Protein AF-A0AAF0R0F3-F1 (afdb_monomer_lite)

Foldseek 3Di:
DLVCCVVPVLVVVQVVCVVVVNHDDPVCVVVVVSVVVCVCPPLVNVLPDCCQQPNADPVGHHNNVVRDPSDDPD

Organism: Solanum verrucosum (NCBI:txid315347)

Sequence (74 aa):
MYEEIKEKPKNQLKPLAEFLECPLSIEEENCGVVDEILRICSFENLSNLKVNTNGKLCTGEGNKMFFRKGEIGD

Radius of gyration: 14.95 Å; chains: 1; bounding box: 35×26×32 Å

Secondary structure (DSSP, 8-state):
-HHHHHH-HHHHHHHHHHHTT-PPPHHHHHTTHHHHHHHHTSHHHHHHSHHHHH-B-TTS-BGGGG-S---S--

InterPro domains:
  IPR000863 Sulfotransferase domain [PF00685] (1-74)
  IPR027417 P-loop containing nucleoside triphosphate hydrolase [G3DSA:3.40.50.300] (1-74)
  IPR027417 P-loop containing nucleoside triphosphate hydrolase [SSF52540] (2-74)

pLDDT: mean 95.16, std 2.49, range [83.19, 97.88]

Structure (mmCIF, N/CA/C/O backbone):
data_AF-A0AAF0R0F3-F1
#
_entry.id   AF-A0AAF0R0F3-F1
#
loop_
_atom_site.group_PDB
_atom_site.id
_atom_site.type_symbol
_atom_site.label_atom_id
_atom_site.label_alt_id
_atom_site.label_comp_id
_atom_site.label_asym_id
_atom_site.label_entity_id
_atom_site.label_seq_id
_atom_site.pdbx_PDB_ins_code
_atom_site.Cartn_x
_atom_site.Cartn_y
_atom_site.Cartn_z
_atom_site.occupancy
_atom_site.B_iso_or_equiv
_atom_site.auth_seq_id
_atom_site.auth_comp_id
_atom_site.auth_asym_id
_atom_site.auth_atom_id
_atom_site.pdbx_PDB_model_num
ATOM 1 N N . MET A 1 1 ? 2.083 -15.196 2.754 1.00 85.25 1 MET A N 1
ATOM 2 C CA . MET A 1 1 ? 2.409 -15.270 1.302 1.00 85.25 1 MET A CA 1
ATOM 3 C C . MET A 1 1 ? 2.246 -13.887 0.664 1.00 85.25 1 MET A C 1
ATOM 5 O O . MET A 1 1 ? 1.635 -13.034 1.298 1.00 85.25 1 MET A O 1
ATOM 9 N N . TYR A 1 2 ? 2.761 -13.627 -0.545 1.00 92.06 2 TYR A N 1
ATOM 10 C CA . TYR A 1 2 ? 2.540 -12.326 -1.215 1.00 92.06 2 TYR A CA 1
ATOM 11 C C . TYR A 1 2 ? 1.049 -12.095 -1.511 1.00 92.06 2 TYR A C 1
ATOM 13 O O . TYR A 1 2 ? 0.519 -10.999 -1.348 1.00 92.06 2 TYR A O 1
ATOM 21 N N . GLU A 1 3 ? 0.365 -13.166 -1.881 1.00 94.44 3 GLU A N 1
ATOM 22 C CA . GLU A 1 3 ? -1.042 -13.238 -2.240 1.00 94.44 3 GLU A CA 1
ATOM 23 C C . GLU A 1 3 ? -1.929 -12.788 -1.082 1.00 94.44 3 GLU A C 1
ATOM 25 O O . GLU A 1 3 ? -2.812 -11.966 -1.278 1.00 94.44 3 GLU A O 1
ATOM 30 N N . GLU A 1 4 ? -1.641 -13.234 0.142 1.00 92.94 4 GLU A N 1
ATOM 31 C CA . GLU A 1 4 ? -2.389 -12.831 1.340 1.00 92.94 4 GLU A CA 1
ATOM 32 C C . GLU A 1 4 ? -2.215 -11.342 1.659 1.00 92.94 4 GLU A C 1
ATOM 34 O O . GLU A 1 4 ? -3.165 -10.685 2.083 1.00 92.94 4 GLU A O 1
ATOM 39 N N . ILE A 1 5 ? -1.014 -10.798 1.432 1.00 93.25 5 ILE A N 1
ATOM 40 C CA . ILE A 1 5 ? -0.740 -9.364 1.590 1.00 93.25 5 ILE A CA 1
ATOM 41 C C . ILE A 1 5 ? -1.515 -8.570 0.540 1.00 93.25 5 ILE A C 1
ATOM 43 O O . ILE A 1 5 ? -2.067 -7.518 0.852 1.00 93.25 5 ILE A O 1
ATOM 47 N N . LYS A 1 6 ? -1.596 -9.076 -0.694 1.00 92.88 6 LYS A N 1
ATOM 48 C CA . LYS A 1 6 ? -2.315 -8.404 -1.777 1.00 92.88 6 LYS A CA 1
ATOM 49 C C . LYS A 1 6 ? -3.840 -8.534 -1.653 1.00 92.88 6 LYS A C 1
ATOM 51 O O . LYS A 1 6 ? -4.540 -7.582 -1.979 1.00 92.88 6 LYS A O 1
ATOM 56 N N . GLU A 1 7 ? -4.353 -9.656 -1.152 1.00 94.00 7 GLU A N 1
ATOM 57 C CA . GLU A 1 7 ? -5.789 -9.901 -0.956 1.00 94.00 7 GLU A CA 1
ATOM 58 C C . GLU A 1 7 ? -6.329 -9.205 0.303 1.00 94.00 7 GLU A C 1
ATOM 60 O O . GLU A 1 7 ? -7.413 -8.623 0.278 1.00 94.00 7 GLU A O 1
ATOM 65 N N . LYS A 1 8 ? -5.583 -9.247 1.417 1.00 94.31 8 LYS A N 1
ATOM 66 C CA . LYS A 1 8 ? -6.023 -8.736 2.729 1.00 94.31 8 LYS A CA 1
ATOM 67 C C . LYS A 1 8 ? -4.971 -7.826 3.376 1.00 94.31 8 LYS A C 1
ATOM 69 O O . LYS A 1 8 ? -4.537 -8.094 4.500 1.00 94.31 8 LYS A O 1
ATOM 74 N N . PRO A 1 9 ? -4.593 -6.709 2.731 1.00 93.88 9 PRO A N 1
ATOM 75 C CA . PRO A 1 9 ? -3.496 -5.859 3.191 1.00 93.88 9 PRO A CA 1
ATOM 76 C C . PRO A 1 9 ? -3.717 -5.274 4.594 1.00 93.88 9 PRO A C 1
ATOM 78 O O . PRO A 1 9 ? -2.785 -5.241 5.392 1.00 93.88 9 PRO A O 1
ATOM 81 N N . LYS A 1 10 ? -4.953 -4.891 4.952 1.00 92.94 10 LYS A N 1
ATOM 82 C CA . LYS A 1 10 ? -5.282 -4.390 6.305 1.00 92.94 10 LYS A CA 1
ATOM 83 C C . LYS A 1 10 ? -4.982 -5.414 7.402 1.00 92.94 10 LYS A C 1
ATOM 85 O O . LYS A 1 10 ? -4.473 -5.047 8.457 1.00 92.94 10 LYS A O 1
ATOM 90 N N . ASN A 1 11 ? -5.266 -6.689 7.135 1.00 93.31 11 ASN A N 1
ATOM 91 C CA . ASN A 1 11 ? -5.068 -7.772 8.099 1.00 93.31 11 ASN A CA 1
ATOM 92 C C . ASN A 1 11 ? -3.584 -8.102 8.292 1.00 93.31 11 ASN A C 1
ATOM 94 O O . ASN A 1 11 ? -3.232 -8.681 9.311 1.00 93.31 11 ASN A O 1
ATOM 98 N N . GLN A 1 12 ? -2.733 -7.737 7.329 1.00 94.69 12 GLN A N 1
ATOM 99 C CA . GLN A 1 12 ? -1.283 -7.912 7.419 1.00 94.69 12 GLN A CA 1
ATOM 100 C C . GLN A 1 12 ? -0.584 -6.672 7.989 1.00 94.69 12 GLN A C 1
ATOM 102 O O . GLN A 1 12 ? 0.434 -6.799 8.662 1.00 94.69 12 GLN A O 1
ATOM 107 N N . LEU A 1 13 ? -1.139 -5.474 7.765 1.00 94.94 13 LEU A N 1
ATOM 108 C CA . LEU A 1 13 ? -0.532 -4.225 8.220 1.00 94.94 13 LEU A CA 1
ATOM 109 C C . LEU A 1 13 ? -0.525 -4.095 9.748 1.00 94.94 13 LEU A C 1
ATOM 111 O O . LEU A 1 13 ? 0.497 -3.709 10.304 1.00 94.94 13 LEU A O 1
ATOM 115 N N . LYS A 1 14 ? -1.629 -4.424 10.434 1.00 92.94 14 LYS A N 1
ATOM 116 C CA . LYS A 1 14 ? -1.695 -4.269 11.899 1.00 92.94 14 LYS A CA 1
ATOM 117 C C . LYS A 1 14 ? -0.706 -5.180 12.643 1.00 92.94 14 LYS A C 1
ATOM 119 O O . LYS A 1 14 ? 0.074 -4.646 13.426 1.00 92.94 14 LYS A O 1
ATOM 124 N N . PRO A 1 15 ? -0.629 -6.498 12.354 1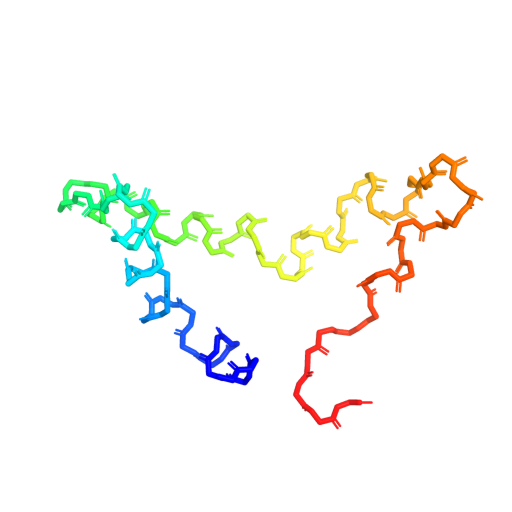.00 94.88 15 PRO A N 1
ATOM 125 C CA . PRO A 1 15 ? 0.380 -7.354 12.978 1.00 94.88 15 PRO A CA 1
ATOM 126 C C . PRO A 1 15 ? 1.813 -6.927 12.645 1.00 94.88 15 PRO A C 1
ATOM 128 O O . PRO A 1 15 ? 2.704 -7.064 13.477 1.00 94.88 15 PRO A O 1
ATOM 131 N N . LEU A 1 16 ? 2.053 -6.389 11.442 1.00 95.69 16 LEU A N 1
ATOM 132 C CA . LEU A 1 16 ? 3.366 -5.859 11.069 1.00 95.69 16 LEU A CA 1
ATOM 133 C C . LEU A 1 16 ? 3.734 -4.621 11.899 1.00 95.69 16 LEU A C 1
ATOM 135 O O . LEU A 1 16 ? 4.873 -4.496 12.336 1.00 95.69 16 LEU A O 1
ATOM 139 N N . ALA A 1 17 ? 2.777 -3.724 12.127 1.00 96.50 17 ALA A N 1
ATOM 140 C CA . ALA A 1 17 ? 2.960 -2.541 12.957 1.00 96.50 17 ALA A CA 1
ATOM 141 C C . ALA A 1 17 ? 3.257 -2.925 14.420 1.00 96.50 17 ALA A C 1
ATOM 143 O O . ALA A 1 17 ? 4.200 -2.406 15.013 1.00 96.50 17 ALA A O 1
ATOM 144 N N . GLU A 1 18 ? 2.527 -3.903 14.966 1.00 96.06 18 GLU A N 1
ATOM 145 C CA . GLU A 1 18 ? 2.795 -4.481 16.292 1.00 96.06 18 GLU A CA 1
ATOM 146 C C . GLU A 1 18 ? 4.186 -5.123 16.375 1.00 96.06 18 GLU A C 1
ATOM 148 O O . GLU A 1 18 ? 4.919 -4.883 17.332 1.00 96.06 18 GLU A O 1
ATOM 153 N N . PHE A 1 19 ? 4.580 -5.895 15.358 1.00 96.81 19 PHE A N 1
ATOM 154 C CA . PHE A 1 19 ? 5.897 -6.533 15.291 1.00 96.81 19 PHE A CA 1
ATOM 155 C C . PHE A 1 19 ? 7.051 -5.520 15.277 1.00 96.81 19 PHE A C 1
ATOM 157 O O . PHE A 1 19 ? 8.117 -5.790 15.823 1.00 96.81 19 PHE A O 1
ATOM 164 N N . LEU A 1 20 ? 6.839 -4.352 14.669 1.00 97.12 20 LEU A N 1
ATOM 165 C CA . LEU A 1 20 ? 7.801 -3.249 14.637 1.00 97.12 20 LEU A CA 1
ATOM 166 C C . LEU A 1 20 ? 7.747 -2.360 15.893 1.00 97.12 20 LEU A C 1
ATOM 168 O O . LEU A 1 20 ? 8.336 -1.281 15.888 1.00 97.12 20 LEU A O 1
ATOM 172 N N . GLU A 1 21 ? 7.026 -2.774 16.942 1.00 97.12 21 GLU A N 1
ATOM 173 C CA . GLU A 1 21 ? 6.797 -1.996 18.170 1.00 97.12 21 GLU A CA 1
ATOM 174 C C . GLU A 1 21 ? 6.167 -0.612 17.903 1.00 97.12 21 GLU A C 1
ATOM 176 O O . GLU A 1 21 ? 6.328 0.330 18.677 1.00 97.12 21 GLU A O 1
ATOM 181 N N . CYS A 1 22 ? 5.410 -0.497 16.807 1.00 96.31 22 CYS A N 1
ATOM 182 C CA . CYS A 1 22 ? 4.704 0.710 16.376 1.00 96.31 22 CYS A CA 1
ATOM 183 C C . CYS A 1 22 ? 3.203 0.425 16.176 1.00 96.31 22 CYS A C 1
ATOM 185 O O . CYS A 1 22 ? 2.695 0.606 15.067 1.00 96.31 22 CYS A O 1
ATOM 187 N N . PRO A 1 23 ? 2.481 -0.076 17.197 1.00 96.00 23 PRO A N 1
ATOM 188 C CA . PRO A 1 23 ? 1.070 -0.416 17.058 1.00 96.00 23 PRO A CA 1
ATOM 189 C C . PRO A 1 23 ? 0.235 0.822 16.715 1.00 96.00 23 PRO A C 1
ATOM 191 O O . PRO A 1 23 ? 0.460 1.905 17.252 1.00 96.00 23 PRO A O 1
ATOM 194 N N . LEU A 1 24 ? -0.756 0.638 15.844 1.00 94.81 24 LEU A N 1
ATOM 195 C CA . LEU A 1 24 ? -1.707 1.691 15.494 1.00 94.81 24 LEU A CA 1
ATOM 196 C C . LEU A 1 24 ? -2.720 1.877 16.627 1.00 94.81 24 LEU A C 1
ATOM 198 O O . LEU A 1 24 ? -3.317 0.912 17.107 1.00 94.81 24 LEU A O 1
ATOM 202 N N . SER A 1 25 ? -2.916 3.122 17.048 1.00 96.25 25 SER A N 1
ATOM 203 C CA . SER A 1 25 ? -3.925 3.491 18.042 1.00 96.25 25 SER A CA 1
ATOM 204 C C . SER A 1 25 ? -5.341 3.458 17.463 1.00 96.25 25 SER A C 1
ATOM 206 O O . SER A 1 25 ? -5.557 3.569 16.254 1.00 96.25 25 SER A O 1
ATOM 208 N N . ILE A 1 26 ? -6.338 3.356 18.345 1.00 96.00 26 ILE A N 1
ATOM 209 C CA . ILE A 1 26 ? -7.756 3.390 17.957 1.00 96.00 26 ILE A CA 1
ATOM 210 C C . ILE A 1 26 ? -8.087 4.725 17.280 1.00 96.00 26 ILE A C 1
ATOM 212 O O . ILE A 1 26 ? -8.844 4.767 16.311 1.00 96.00 26 ILE A O 1
ATOM 216 N N . GLU A 1 27 ? -7.508 5.820 17.765 1.00 97.62 27 GLU A N 1
ATOM 217 C CA . GLU A 1 27 ? -7.661 7.149 17.190 1.00 97.62 27 GLU A CA 1
ATOM 218 C C . GLU A 1 27 ? -7.104 7.208 15.763 1.00 97.62 27 GLU A C 1
ATOM 220 O O . GLU A 1 27 ? -7.794 7.701 14.872 1.00 97.62 27 GLU A O 1
ATOM 225 N N . GLU A 1 28 ? -5.906 6.670 15.515 1.00 96.62 28 GLU A N 1
ATOM 226 C CA . GLU A 1 28 ? -5.307 6.613 14.173 1.00 96.62 28 GLU A CA 1
ATOM 227 C C . GLU A 1 28 ? -6.133 5.752 13.215 1.00 96.62 28 GLU A C 1
ATOM 229 O O . GLU A 1 28 ? -6.354 6.133 12.062 1.00 96.62 28 GLU A O 1
ATOM 234 N N . GLU A 1 29 ? -6.635 4.613 13.692 1.00 93.88 29 GLU A N 1
ATOM 235 C CA . GLU A 1 29 ? -7.534 3.768 12.912 1.00 93.88 29 GLU A CA 1
ATOM 236 C C . GLU A 1 29 ? -8.824 4.504 12.539 1.00 93.88 29 GLU A C 1
ATOM 238 O O . GLU A 1 29 ? -9.216 4.501 11.370 1.00 93.88 29 GLU A O 1
ATOM 243 N N . ASN A 1 30 ? -9.446 5.189 13.501 1.00 96.06 30 ASN A N 1
ATOM 244 C 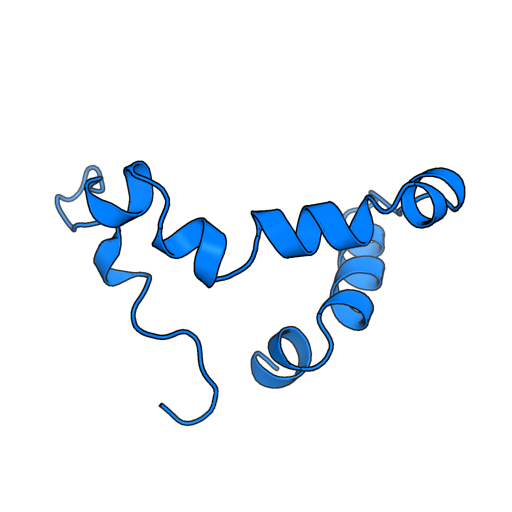CA . ASN A 1 30 ? -10.653 5.984 13.277 1.00 96.06 30 ASN A CA 1
ATOM 245 C C . ASN A 1 30 ? -10.400 7.188 12.358 1.00 96.06 30 ASN A C 1
ATOM 247 O O . ASN A 1 30 ? -11.294 7.590 11.615 1.00 96.06 30 ASN A O 1
ATOM 251 N N . CYS A 1 31 ? -9.186 7.745 12.371 1.00 97.62 31 CYS A N 1
ATOM 252 C CA . CYS A 1 31 ? -8.758 8.795 11.445 1.00 97.62 31 CYS A CA 1
ATOM 253 C C . CYS A 1 31 ? -8.418 8.264 10.041 1.00 97.62 31 CYS A C 1
ATOM 255 O O . CYS A 1 31 ? -8.123 9.060 9.151 1.00 97.62 31 CYS A O 1
ATOM 257 N N . GLY A 1 32 ? -8.451 6.946 9.818 1.00 96.38 32 GLY A N 1
ATOM 258 C CA . GLY A 1 32 ? -8.175 6.342 8.515 1.00 96.38 32 GLY A CA 1
ATOM 259 C C . GLY A 1 32 ? -6.688 6.222 8.169 1.00 96.38 32 GLY A C 1
ATOM 260 O O . GLY A 1 32 ? -6.352 6.025 7.002 1.00 96.38 32 GLY A O 1
ATOM 261 N N . VAL A 1 33 ? -5.783 6.290 9.153 1.00 96.81 33 VAL A N 1
ATOM 262 C CA . VAL A 1 33 ? -4.325 6.184 8.931 1.00 96.81 33 VAL A CA 1
ATOM 263 C C . VAL A 1 33 ? -3.952 4.865 8.246 1.00 96.81 33 VAL A C 1
ATOM 265 O O . VAL A 1 33 ? -3.114 4.845 7.347 1.00 96.81 33 VAL A O 1
ATOM 268 N N . VAL A 1 34 ? -4.624 3.763 8.602 1.00 95.81 34 VAL A N 1
ATOM 269 C CA . VAL A 1 34 ? -4.472 2.453 7.937 1.00 95.81 34 VAL A CA 1
ATOM 270 C C . VAL A 1 34 ? -4.703 2.570 6.432 1.00 95.81 34 VAL A C 1
ATOM 272 O O . VAL A 1 34 ? -3.897 2.094 5.635 1.00 95.81 34 VAL A O 1
ATOM 275 N N . ASP A 1 35 ? -5.810 3.196 6.039 1.00 96.25 35 ASP A N 1
ATOM 276 C CA . ASP A 1 35 ? -6.183 3.363 4.636 1.00 96.25 35 ASP A CA 1
ATOM 277 C C . ASP A 1 35 ? -5.198 4.268 3.897 1.00 96.25 35 ASP A C 1
ATOM 279 O O . ASP A 1 35 ? -4.839 3.995 2.749 1.00 96.25 35 ASP A O 1
ATOM 283 N N . GLU A 1 36 ? -4.695 5.304 4.566 1.00 97.81 36 GLU A N 1
ATOM 284 C CA . GLU A 1 36 ? -3.666 6.170 4.007 1.00 97.81 36 GLU A CA 1
ATOM 285 C C . GLU A 1 36 ? -2.342 5.432 3.774 1.00 97.81 36 GLU A C 1
ATOM 287 O O . GLU A 1 36 ? -1.791 5.539 2.676 1.00 97.81 36 GLU A O 1
ATOM 292 N N . ILE A 1 37 ? -1.868 4.635 4.738 1.00 97.06 37 ILE A N 1
ATOM 293 C CA . ILE A 1 37 ? -0.658 3.813 4.580 1.00 97.06 37 ILE A CA 1
ATOM 294 C C . ILE A 1 37 ? -0.815 2.873 3.383 1.00 97.06 37 ILE A C 1
ATOM 296 O O . ILE A 1 37 ? 0.065 2.799 2.523 1.00 97.06 37 ILE A O 1
ATOM 300 N N . LEU A 1 38 ? -1.952 2.181 3.283 1.00 96.75 38 LEU A N 1
ATOM 301 C CA . LEU A 1 38 ? -2.213 1.282 2.160 1.00 96.75 38 LEU A CA 1
ATOM 302 C C . LEU A 1 38 ? -2.245 2.019 0.821 1.00 96.75 38 LEU A C 1
ATOM 304 O O . LEU A 1 38 ? -1.723 1.506 -0.168 1.00 96.75 38 LEU A O 1
ATOM 308 N N . ARG A 1 39 ? -2.801 3.232 0.785 1.00 97.50 39 ARG A N 1
ATOM 309 C CA . ARG A 1 39 ? -2.821 4.077 -0.411 1.00 97.50 39 ARG A CA 1
ATOM 310 C C . ARG A 1 39 ? -1.407 4.467 -0.843 1.00 97.50 39 ARG A C 1
ATOM 312 O O . ARG A 1 39 ? -1.061 4.260 -2.007 1.00 97.50 39 ARG A O 1
ATOM 319 N N . ILE A 1 40 ? -0.583 5.001 0.062 1.00 97.62 40 ILE A N 1
ATOM 320 C CA . ILE A 1 40 ? 0.773 5.479 -0.272 1.00 97.62 40 ILE A CA 1
ATOM 321 C C . ILE A 1 40 ? 1.739 4.327 -0.587 1.00 97.62 40 ILE A C 1
ATOM 323 O O . ILE A 1 40 ? 2.613 4.479 -1.440 1.00 97.62 40 ILE A O 1
ATOM 327 N N . CYS A 1 41 ? 1.558 3.165 0.040 1.00 96.25 41 CYS A N 1
ATOM 328 C CA . CYS A 1 41 ? 2.381 1.976 -0.190 1.00 96.25 41 CYS A CA 1
ATOM 329 C C . CYS A 1 41 ? 1.829 1.061 -1.293 1.00 96.25 41 CYS A C 1
ATOM 331 O O . CYS A 1 41 ? 2.415 0.015 -1.574 1.00 96.25 41 CYS A O 1
ATOM 333 N N . SER A 1 42 ? 0.706 1.420 -1.922 1.00 96.19 42 SER A N 1
ATOM 334 C CA . SER A 1 42 ? 0.122 0.620 -2.998 1.00 96.19 42 SER A CA 1
ATOM 335 C C . SER A 1 42 ? 1.073 0.510 -4.192 1.00 96.19 42 SER A C 1
ATOM 337 O O . SER A 1 42 ? 1.824 1.435 -4.509 1.00 96.19 42 SER A O 1
ATOM 339 N N . PHE A 1 43 ? 1.007 -0.623 -4.898 1.00 95.94 43 PHE A N 1
ATOM 340 C CA . PHE A 1 43 ? 1.784 -0.825 -6.123 1.00 95.94 43 PHE A CA 1
ATOM 341 C C . PHE A 1 43 ? 1.515 0.285 -7.146 1.00 95.94 43 PHE A C 1
ATOM 343 O O . PHE A 1 43 ? 2.449 0.810 -7.745 1.00 95.94 43 PHE A O 1
ATOM 350 N N . GLU A 1 44 ? 0.250 0.674 -7.314 1.00 96.31 44 GLU A N 1
ATOM 351 C CA . GLU A 1 44 ? -0.156 1.746 -8.222 1.00 96.31 44 GLU A CA 1
ATOM 352 C C . GLU A 1 44 ? 0.472 3.089 -7.834 1.00 96.31 44 GLU A C 1
ATOM 354 O O . GLU A 1 44 ? 1.043 3.761 -8.689 1.00 96.31 44 GLU A O 1
ATOM 359 N N . ASN A 1 45 ? 0.446 3.469 -6.552 1.00 97.75 45 ASN A N 1
ATOM 360 C CA . ASN A 1 45 ? 1.074 4.716 -6.126 1.00 97.75 45 ASN A CA 1
ATOM 361 C C . ASN A 1 45 ? 2.594 4.669 -6.327 1.00 97.75 45 ASN A C 1
ATOM 363 O O . ASN A 1 45 ? 3.158 5.551 -6.971 1.00 97.75 45 ASN A O 1
ATOM 367 N N . LEU A 1 46 ? 3.256 3.624 -5.82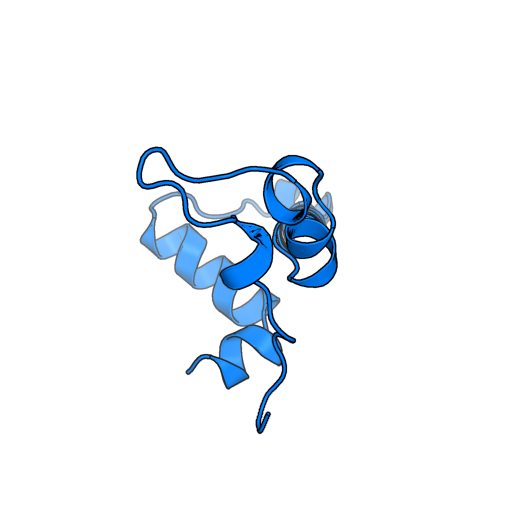2 1.00 97.88 46 LEU A N 1
ATOM 368 C CA . LEU A 1 46 ? 4.715 3.517 -5.852 1.00 97.88 46 LEU A CA 1
ATOM 369 C C . LEU A 1 46 ? 5.264 3.417 -7.280 1.00 97.88 46 LEU A C 1
ATOM 371 O O . LEU A 1 46 ? 6.234 4.106 -7.594 1.00 97.88 46 LEU A O 1
ATOM 375 N N . SER A 1 47 ? 4.651 2.617 -8.154 1.00 97.12 47 SER A N 1
ATOM 376 C CA . SER A 1 47 ? 5.103 2.453 -9.547 1.00 97.12 47 SER A CA 1
ATOM 377 C C . SER A 1 47 ? 5.012 3.746 -10.366 1.00 97.12 47 SER A C 1
ATOM 379 O O . SER A 1 47 ? 5.819 3.948 -11.272 1.00 97.12 47 SER A O 1
ATOM 381 N N . ASN A 1 48 ? 4.099 4.653 -10.004 1.00 97.38 48 ASN A N 1
ATOM 382 C CA . ASN A 1 48 ? 3.870 5.923 -10.695 1.00 97.38 48 ASN A CA 1
ATOM 383 C C . ASN A 1 48 ? 4.673 7.111 -10.130 1.00 97.38 48 ASN A C 1
ATOM 385 O O . ASN A 1 48 ? 4.636 8.209 -10.695 1.00 97.38 48 ASN A O 1
ATOM 389 N N . LEU A 1 49 ? 5.426 6.940 -9.037 1.00 97.81 49 LEU A N 1
ATOM 390 C CA . LEU A 1 49 ? 6.283 8.009 -8.514 1.00 97.81 49 LEU A CA 1
ATOM 391 C C . LEU A 1 49 ? 7.411 8.335 -9.502 1.00 97.81 49 LEU A C 1
ATOM 393 O O . LEU A 1 49 ? 8.088 7.437 -9.996 1.00 97.81 49 LEU A O 1
ATOM 397 N N . LYS A 1 50 ? 7.713 9.626 -9.710 1.00 97.19 50 LYS A N 1
ATOM 398 C CA . LYS A 1 50 ? 8.786 10.077 -10.629 1.00 97.19 50 LYS A CA 1
ATOM 399 C C . LYS A 1 50 ? 10.140 9.410 -10.363 1.00 97.19 50 LYS A C 1
ATOM 401 O O . LYS A 1 50 ? 10.887 9.128 -11.299 1.00 97.19 50 LYS A O 1
ATOM 406 N N . VAL A 1 51 ? 10.462 9.160 -9.092 1.00 96.56 51 VAL A N 1
ATOM 407 C CA . VAL A 1 51 ? 11.697 8.467 -8.694 1.00 96.56 51 VAL A CA 1
ATOM 408 C C . VAL A 1 51 ? 11.712 7.007 -9.150 1.00 96.56 51 VAL A C 1
ATOM 410 O O . VAL A 1 51 ? 12.772 6.480 -9.465 1.00 96.56 51 VAL A O 1
ATOM 413 N N . ASN A 1 52 ? 10.552 6.365 -9.256 1.00 97.38 52 ASN A N 1
ATOM 414 C CA . ASN A 1 52 ? 10.430 4.979 -9.687 1.00 97.38 52 ASN A CA 1
ATOM 415 C C . ASN A 1 52 ? 10.264 4.860 -11.204 1.00 97.38 52 ASN A C 1
ATOM 417 O O . ASN A 1 52 ? 10.781 3.915 -11.785 1.00 97.38 52 ASN A O 1
ATOM 421 N N . THR A 1 53 ? 9.668 5.845 -11.882 1.00 96.31 53 THR A N 1
ATOM 422 C CA . THR A 1 53 ? 9.564 5.830 -13.352 1.00 96.31 53 THR A CA 1
ATOM 423 C C . THR A 1 53 ? 10.866 6.249 -14.044 1.00 96.31 53 THR A C 1
ATOM 425 O O . THR A 1 53 ? 11.241 5.667 -15.064 1.00 96.31 53 THR A O 1
ATOM 428 N N . ASN A 1 54 ? 11.567 7.251 -13.495 1.00 95.50 54 ASN A N 1
ATOM 429 C CA . ASN A 1 54 ? 12.698 7.911 -14.161 1.00 95.50 54 ASN A CA 1
ATOM 430 C C . ASN A 1 54 ? 14.021 7.778 -13.395 1.00 95.50 54 ASN A C 1
ATOM 432 O O . ASN A 1 54 ? 15.082 8.039 -13.965 1.00 95.50 54 ASN A O 1
ATOM 436 N N . GLY A 1 55 ? 13.970 7.419 -12.110 1.00 96.06 55 GLY A N 1
ATOM 437 C CA . GLY A 1 55 ? 15.163 7.269 -11.286 1.00 96.06 55 GLY A CA 1
ATOM 438 C C . GLY A 1 55 ? 15.982 6.037 -11.654 1.00 96.06 55 GLY A C 1
ATOM 439 O O . GLY A 1 55 ? 15.521 5.119 -12.341 1.00 96.06 55 GLY A O 1
ATOM 440 N N . LYS A 1 56 ? 17.228 6.043 -11.188 1.00 96.69 56 LYS A N 1
ATOM 441 C CA . LYS A 1 56 ? 18.191 4.962 -11.369 1.00 96.69 56 LYS A CA 1
ATOM 442 C C . LYS A 1 56 ? 18.950 4.731 -10.072 1.00 96.69 56 LYS A C 1
ATOM 444 O O . LYS A 1 56 ? 19.181 5.680 -9.321 1.00 96.69 56 LYS A O 1
ATOM 449 N N . LEU A 1 57 ? 19.361 3.492 -9.847 1.00 94.19 57 LEU A N 1
ATOM 450 C CA . LEU A 1 57 ? 20.301 3.149 -8.790 1.00 94.19 57 LEU A CA 1
ATOM 451 C C . LEU A 1 57 ? 21.689 3.720 -9.098 1.00 94.19 57 LEU A C 1
ATOM 453 O O . LEU A 1 57 ? 22.014 4.032 -10.246 1.00 94.19 57 LEU A O 1
ATOM 457 N N . CYS A 1 58 ? 22.540 3.802 -8.075 1.00 93.56 58 CYS A N 1
ATOM 458 C CA . CYS A 1 58 ? 23.952 4.155 -8.244 1.00 93.56 58 CYS A CA 1
ATOM 459 C C . CYS A 1 58 ? 24.705 3.169 -9.157 1.00 93.56 58 CYS A C 1
ATOM 461 O O . CYS A 1 58 ? 25.689 3.547 -9.785 1.00 93.56 58 CYS A O 1
ATOM 463 N N . THR A 1 59 ? 24.209 1.937 -9.268 1.00 94.62 59 THR A N 1
ATOM 464 C CA . THR A 1 59 ? 24.694 0.876 -10.159 1.00 94.62 59 THR A CA 1
ATOM 465 C C . THR A 1 59 ? 24.219 1.031 -11.614 1.00 94.62 59 THR A C 1
ATOM 467 O O . THR A 1 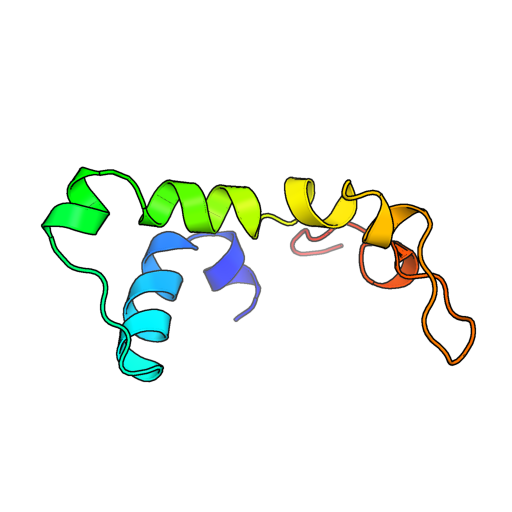59 ? 24.779 0.404 -12.507 1.00 94.62 59 THR A O 1
ATOM 470 N N . GLY A 1 60 ? 23.268 1.936 -11.885 1.00 93.44 60 GLY A N 1
ATOM 471 C CA . GLY A 1 60 ? 2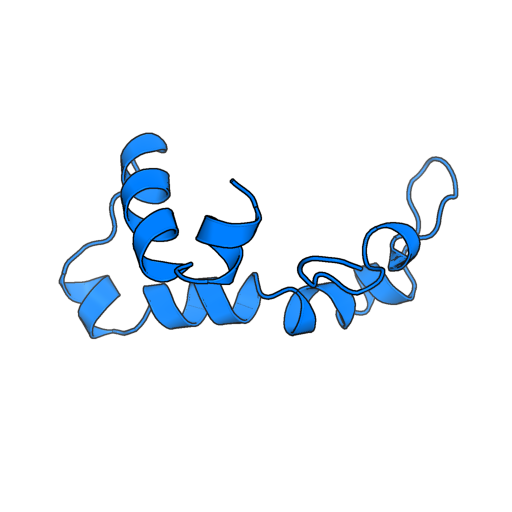2.834 2.331 -13.231 1.00 93.44 60 GLY A CA 1
ATOM 472 C C . GLY A 1 60 ? 21.487 1.758 -13.686 1.00 93.44 60 GLY A C 1
ATOM 473 O O . GLY A 1 60 ? 20.901 2.282 -14.641 1.00 93.44 60 GLY A O 1
ATOM 474 N N . GLU A 1 61 ? 20.955 0.739 -13.010 1.00 95.75 61 GLU A N 1
ATOM 475 C CA . GLU A 1 61 ? 19.649 0.151 -13.309 1.00 95.75 61 GLU A CA 1
ATOM 476 C C . GLU A 1 61 ? 18.517 1.147 -13.043 1.00 95.75 61 GLU A C 1
ATOM 478 O O . GLU A 1 61 ? 18.503 1.857 -12.039 1.00 95.75 61 GLU A O 1
ATOM 483 N N . GLY A 1 62 ? 17.538 1.195 -13.949 1.00 96.94 62 GLY A N 1
ATOM 484 C CA . GLY A 1 62 ? 16.351 2.028 -13.772 1.00 96.94 62 GLY A CA 1
ATOM 485 C C . GLY A 1 62 ? 15.414 1.461 -12.714 1.00 96.94 62 GLY A C 1
ATOM 486 O O . GLY A 1 62 ? 15.058 0.286 -12.779 1.00 96.94 62 GLY A O 1
ATOM 487 N N . ASN A 1 63 ? 14.932 2.314 -11.809 1.00 96.62 63 ASN A N 1
ATOM 488 C CA . ASN A 1 63 ? 14.028 1.907 -10.729 1.00 96.62 63 ASN A CA 1
ATOM 489 C C . ASN A 1 63 ? 12.733 1.266 -11.256 1.00 96.62 63 ASN A C 1
ATOM 491 O O . ASN A 1 63 ? 12.167 0.384 -10.617 1.00 96.62 63 ASN A O 1
ATOM 495 N N . LYS A 1 64 ? 12.309 1.634 -12.471 1.00 95.75 64 LYS A N 1
ATOM 496 C CA . LYS A 1 64 ? 11.130 1.067 -13.138 1.00 95.75 64 LYS A CA 1
ATOM 497 C C . LYS A 1 64 ? 11.193 -0.453 -13.296 1.00 95.75 64 LYS A C 1
ATOM 499 O O . LYS A 1 64 ? 10.154 -1.093 -13.385 1.00 95.75 64 LYS A O 1
ATOM 504 N N . MET A 1 65 ? 12.396 -1.037 -13.318 1.00 94.62 65 MET A N 1
ATOM 505 C CA . MET A 1 65 ? 12.572 -2.486 -13.457 1.00 94.62 65 MET A CA 1
ATOM 506 C C . MET A 1 65 ? 12.049 -3.258 -12.237 1.00 94.62 65 MET A C 1
ATOM 508 O O . MET A 1 65 ? 11.696 -4.424 -12.372 1.00 94.62 65 MET A O 1
ATOM 512 N N . PHE A 1 66 ? 11.939 -2.612 -11.070 1.00 94.75 66 PHE A N 1
ATOM 513 C CA . PHE A 1 66 ? 11.379 -3.219 -9.857 1.00 94.75 66 PHE A CA 1
ATOM 514 C C . PHE A 1 66 ? 9.841 -3.234 -9.837 1.00 94.75 66 PHE A C 1
ATOM 516 O O . PHE A 1 66 ? 9.245 -3.895 -8.989 1.00 94.75 66 PHE A O 1
ATOM 523 N N . PHE A 1 67 ? 9.181 -2.547 -10.776 1.00 95.56 67 PHE A N 1
ATOM 524 C CA . PHE A 1 67 ? 7.726 -2.399 -10.822 1.00 95.56 67 PHE A CA 1
ATOM 525 C C . PHE A 1 67 ? 7.171 -2.910 -12.161 1.00 95.56 67 PHE A C 1
ATOM 527 O O . PHE A 1 67 ? 6.895 -2.124 -13.062 1.00 95.56 67 PHE A O 1
ATOM 534 N N . ARG A 1 68 ? 7.007 -4.238 -12.305 1.00 93.94 68 ARG A N 1
ATOM 535 C CA . ARG A 1 68 ? 6.436 -4.858 -13.523 1.00 93.94 68 ARG A CA 1
ATOM 536 C C . ARG A 1 68 ? 4.907 -4.749 -13.574 1.00 93.94 68 ARG A C 1
ATOM 538 O O . ARG A 1 68 ? 4.386 -3.908 -14.294 1.00 93.94 68 ARG A O 1
ATOM 545 N N . LYS A 1 69 ? 4.194 -5.599 -12.829 1.00 93.00 69 LYS A N 1
ATOM 546 C CA . LYS A 1 69 ? 2.717 -5.613 -12.777 1.00 93.00 69 LYS A CA 1
ATOM 547 C C . LYS A 1 69 ? 2.146 -5.635 -11.351 1.00 93.00 69 LYS A C 1
ATOM 549 O O . LYS A 1 69 ? 0.996 -5.262 -11.146 1.00 93.00 69 LYS A O 1
ATOM 554 N N . GLY A 1 70 ? 2.926 -6.031 -10.336 1.00 91.19 70 GLY A N 1
ATOM 555 C CA . GLY A 1 70 ? 2.308 -6.563 -9.111 1.00 91.19 70 GLY A CA 1
ATOM 556 C C . GLY A 1 70 ? 1.544 -7.811 -9.548 1.00 91.19 70 GLY A C 1
ATOM 557 O O . GLY A 1 70 ? 2.027 -8.456 -10.432 1.00 91.19 70 GLY A O 1
ATOM 558 N N . GLU A 1 71 ? 0.357 -8.130 -9.065 1.00 93.25 71 GLU A N 1
ATOM 559 C CA . GLU A 1 71 ? -0.511 -9.174 -9.666 1.00 93.25 71 GLU A CA 1
ATOM 560 C C . GLU A 1 71 ? -0.078 -10.599 -9.317 1.00 93.25 71 GLU A C 1
ATOM 562 O O . GLU A 1 71 ? 1.091 -10.935 -9.169 1.00 93.25 71 GLU A O 1
ATOM 567 N N . ILE A 1 72 ? -1.091 -11.412 -9.049 1.00 92.94 72 ILE A N 1
ATOM 568 C CA . ILE A 1 72 ? -0.941 -12.795 -8.620 1.00 92.94 72 ILE A CA 1
ATOM 569 C C . ILE A 1 72 ? -1.124 -13.647 -9.874 1.00 92.94 72 ILE A C 1
ATOM 571 O O . ILE A 1 72 ? -2.140 -13.504 -1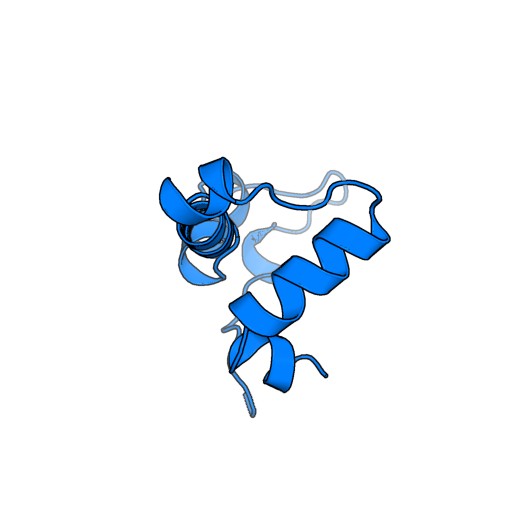0.551 1.00 92.94 72 ILE A O 1
ATOM 575 N N . GLY A 1 73 ? -0.168 -14.530 -10.167 1.00 90.94 73 GLY A N 1
ATOM 576 C CA . GLY A 1 73 ? -0.239 -15.430 -11.327 1.00 90.94 73 GLY A CA 1
ATOM 577 C C . GLY A 1 73 ? 0.225 -14.832 -12.663 1.00 90.94 73 GLY A C 1
ATOM 578 O O . GLY A 1 73 ? -0.128 -15.369 -13.710 1.00 90.94 73 GLY A O 1
ATOM 579 N N . ASP A 1 74 ? 0.994 -13.743 -12.627 1.00 83.19 74 ASP A N 1
ATOM 580 C CA . ASP A 1 74 ? 1.649 -13.094 -13.776 1.00 83.19 74 ASP A CA 1
ATOM 581 C C . ASP A 1 74 ? 3.102 -13.552 -13.995 1.00 83.19 74 ASP A C 1
ATOM 583 O O . ASP A 1 74 ? 3.617 -13.412 -15.132 1.00 83.19 74 ASP A O 1
#